Protein AF-A0A7S1X876-F1 (afdb_monomer_lite)

Structure (mmCIF, N/CA/C/O backbone):
data_AF-A0A7S1X876-F1
#
_entry.id   AF-A0A7S1X876-F1
#
loop_
_atom_site.group_PDB
_atom_site.id
_atom_site.type_symbol
_atom_site.label_atom_id
_atom_site.label_alt_id
_atom_site.label_comp_id
_atom_site.label_asym_id
_atom_site.label_entity_id
_atom_site.label_seq_id
_atom_site.pdbx_PDB_ins_code
_atom_site.Cartn_x
_atom_site.Cartn_y
_atom_site.Cartn_z
_atom_site.occupancy
_atom_site.B_iso_or_equiv
_atom_site.auth_seq_id
_atom_site.auth_comp_id
_atom_site.auth_asym_id
_atom_site.auth_atom_id
_atom_site.pdbx_PDB_model_num
ATOM 1 N N . MET A 1 1 ? -29.766 43.085 56.558 1.00 46.22 1 MET A N 1
ATOM 2 C CA . MET A 1 1 ? -29.693 41.723 55.986 1.00 46.22 1 MET A CA 1
ATOM 3 C C . MET A 1 1 ? -29.398 41.913 54.498 1.00 46.22 1 MET A C 1
ATOM 5 O O . MET A 1 1 ? -30.267 42.415 53.808 1.00 46.22 1 MET A O 1
ATOM 9 N N . HIS A 1 2 ? -28.124 41.987 54.079 1.00 45.19 2 HIS A N 1
ATOM 10 C CA . HIS A 1 2 ? -27.305 40.868 53.552 1.00 45.19 2 HIS A CA 1
ATOM 11 C C . HIS A 1 2 ? -28.101 39.984 52.572 1.00 45.19 2 HIS A C 1
ATOM 13 O O . HIS A 1 2 ? -29.113 39.443 52.988 1.00 45.19 2 HIS A O 1
ATOM 19 N N . ALA A 1 3 ? -27.729 39.730 51.317 1.00 46.03 3 ALA A N 1
ATOM 20 C CA . ALA A 1 3 ? -26.637 40.164 50.447 1.00 46.03 3 ALA A CA 1
ATOM 21 C C . ALA A 1 3 ? -27.049 39.828 48.992 1.00 46.03 3 ALA A C 1
ATOM 23 O O . ALA A 1 3 ? -27.867 38.935 48.777 1.00 46.03 3 ALA A O 1
ATOM 24 N N . ALA A 1 4 ? -26.480 40.533 48.012 1.00 60.66 4 ALA A N 1
ATOM 25 C CA . ALA A 1 4 ? -26.599 40.229 46.587 1.00 60.66 4 ALA A CA 1
ATOM 26 C C . ALA A 1 4 ? -25.737 39.011 46.206 1.00 60.66 4 ALA A C 1
ATOM 28 O O . ALA A 1 4 ? -24.615 38.891 46.696 1.00 60.66 4 ALA A O 1
ATOM 29 N N . VAL A 1 5 ? -26.226 38.156 45.301 1.00 65.19 5 VAL A N 1
ATOM 30 C CA . VAL A 1 5 ? -25.398 37.195 44.552 1.00 65.19 5 VAL A CA 1
ATOM 31 C C . VAL A 1 5 ? -25.876 37.174 43.102 1.00 65.19 5 VAL A C 1
ATOM 33 O O . VAL A 1 5 ? -26.927 36.624 42.783 1.00 65.19 5 VAL A O 1
ATOM 36 N N . ASP A 1 6 ? -25.085 37.813 42.247 1.00 57.44 6 ASP A N 1
ATOM 37 C CA . ASP A 1 6 ? -25.218 37.847 40.794 1.00 57.44 6 ASP A CA 1
ATOM 38 C C . ASP A 1 6 ? -24.342 36.717 40.225 1.00 57.44 6 ASP A C 1
ATOM 40 O O . ASP A 1 6 ? -23.129 36.702 40.442 1.00 57.44 6 ASP A O 1
ATOM 44 N N . ASN A 1 7 ? -24.949 35.717 39.577 1.00 65.00 7 ASN A N 1
ATOM 45 C CA . ASN A 1 7 ? -24.251 34.534 39.064 1.00 65.00 7 ASN A CA 1
ATOM 46 C C . ASN A 1 7 ? -24.207 34.573 37.530 1.00 65.00 7 ASN A C 1
ATOM 48 O O . ASN A 1 7 ? -25.024 33.957 36.845 1.00 65.00 7 ASN A O 1
ATOM 52 N N . SER A 1 8 ? -23.246 35.322 36.991 1.00 61.09 8 SER A N 1
ATOM 53 C CA . SER A 1 8 ? -22.959 35.393 35.556 1.00 61.09 8 SER A CA 1
ATOM 54 C C . SER A 1 8 ? -22.105 34.196 35.119 1.00 61.09 8 SER A C 1
ATOM 56 O O . SER A 1 8 ? -20.902 34.155 35.365 1.00 61.09 8 SER A O 1
ATOM 58 N N . SER A 1 9 ? -22.724 33.210 34.466 1.00 62.47 9 SER A N 1
ATOM 59 C CA . SER A 1 9 ? -22.026 32.087 33.822 1.00 62.47 9 SER A CA 1
ATOM 60 C C . SER A 1 9 ? -21.786 32.383 32.342 1.00 62.47 9 SER A C 1
ATOM 62 O O . SER A 1 9 ? -22.721 32.415 31.543 1.00 62.47 9 SER A O 1
ATOM 64 N N . SER A 1 10 ? -20.523 32.590 31.974 1.00 69.12 10 SER A N 1
ATOM 65 C CA . SER A 1 10 ? -20.082 32.738 30.584 1.00 69.12 10 SER A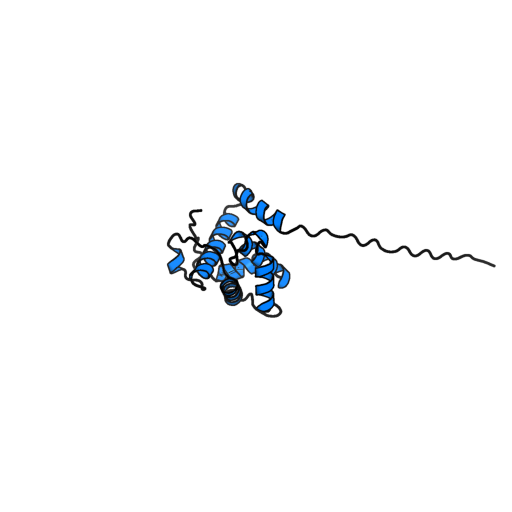 CA 1
ATOM 66 C C . SER A 1 10 ? -20.056 31.387 29.850 1.00 69.12 10 SER A C 1
ATOM 68 O O . SER A 1 10 ? -19.662 30.382 30.448 1.00 69.12 10 SER A O 1
ATOM 70 N N . PRO A 1 11 ? -20.394 31.331 28.548 1.00 69.56 11 PRO A N 1
ATOM 71 C CA . PRO A 1 11 ? -20.230 30.124 27.743 1.00 69.56 11 PRO A CA 1
ATOM 72 C C . PRO A 1 11 ? -18.772 29.940 27.268 1.00 69.56 11 PRO A C 1
ATOM 74 O O . PRO A 1 11 ? -18.103 30.925 26.945 1.00 69.56 11 PRO A O 1
ATOM 77 N N . PRO A 1 12 ? -18.269 28.695 27.161 1.00 64.50 12 PRO A N 1
ATOM 78 C CA . PRO A 1 12 ? -16.957 28.425 26.586 1.00 64.50 12 PRO A CA 1
ATOM 79 C C . PRO A 1 12 ? -16.981 28.551 25.055 1.00 64.50 12 PRO A C 1
ATOM 81 O O . PRO A 1 12 ? -17.682 27.826 24.345 1.00 64.50 12 P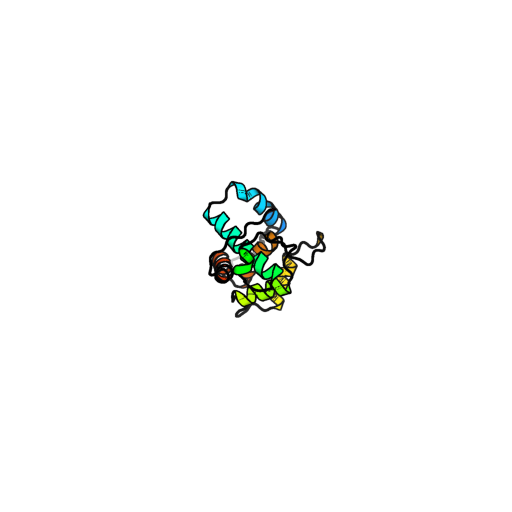RO A O 1
ATOM 84 N N . THR A 1 13 ? -16.162 29.463 24.537 1.00 57.59 13 THR A N 1
ATOM 85 C CA . THR A 1 13 ? -15.838 29.616 23.117 1.00 57.59 13 THR A CA 1
ATOM 86 C C . THR A 1 13 ? -15.084 28.381 22.626 1.00 57.59 13 THR A C 1
ATOM 88 O O . THR A 1 13 ? -13.917 28.161 22.947 1.00 57.59 13 THR A O 1
ATOM 91 N N . SER A 1 14 ? -15.764 27.552 21.836 1.00 58.78 14 SER A N 1
ATOM 92 C CA . SER A 1 14 ? -15.170 26.382 21.188 1.00 58.78 14 SER A CA 1
ATOM 93 C C . SER A 1 14 ? -14.265 26.835 20.039 1.00 58.78 14 SER A C 1
ATOM 95 O O . SER A 1 14 ? -14.744 27.292 19.001 1.00 58.78 14 SER A O 1
ATOM 97 N N . ALA A 1 15 ? -12.950 26.724 20.224 1.00 50.00 15 ALA A N 1
ATOM 98 C CA . ALA A 1 15 ? -11.966 26.992 19.184 1.00 50.00 15 ALA A CA 1
ATOM 99 C C . ALA A 1 15 ? -12.066 25.928 18.076 1.00 50.00 15 ALA A C 1
ATOM 101 O O . ALA A 1 15 ? -11.707 24.767 18.269 1.00 50.00 15 ALA A O 1
ATOM 102 N N . SER A 1 16 ? -12.546 26.338 16.898 1.00 49.03 16 SER A N 1
ATOM 103 C CA . SER A 1 16 ? -12.484 25.541 15.671 1.00 49.03 16 SER A CA 1
ATOM 104 C C . SER A 1 16 ? -11.027 25.346 15.261 1.00 49.03 16 SER A C 1
ATOM 106 O O . SER A 1 16 ? -10.406 26.224 14.665 1.00 49.03 16 SER A O 1
ATOM 108 N N . SER A 1 17 ? -10.476 24.176 15.573 1.00 50.44 17 SER A N 1
ATOM 109 C CA . SER A 1 17 ? -9.222 23.706 14.994 1.00 50.44 17 SER A CA 1
ATOM 110 C C . SER A 1 17 ? -9.473 23.371 13.522 1.00 50.44 17 SER A C 1
ATOM 112 O O . SER A 1 17 ? -10.001 22.309 13.192 1.00 50.44 17 SER A O 1
ATOM 114 N N . ALA A 1 18 ? -9.149 24.307 12.630 1.00 49.22 18 ALA A N 1
ATOM 115 C CA . ALA A 1 18 ? -9.220 24.095 11.193 1.00 49.22 18 ALA A CA 1
ATOM 116 C C . ALA A 1 18 ? -8.267 22.956 10.802 1.00 49.22 18 ALA A C 1
ATOM 118 O O . ALA A 1 18 ? -7.045 23.091 10.843 1.00 49.22 18 ALA A O 1
ATOM 119 N N . SER A 1 19 ? -8.851 21.809 10.458 1.00 52.84 19 SER A N 1
ATOM 120 C CA . SER A 1 19 ? -8.122 20.640 9.984 1.00 52.84 19 SER A CA 1
ATOM 121 C C . SER A 1 19 ? -7.473 20.974 8.631 1.00 52.84 19 SER A C 1
ATOM 123 O O . SER A 1 19 ? -8.177 21.431 7.723 1.00 52.84 19 SER A O 1
ATOM 125 N N . PRO A 1 20 ? -6.149 20.804 8.464 1.00 45.19 20 PRO A N 1
ATOM 126 C CA . PRO A 1 20 ? -5.482 21.123 7.211 1.00 45.19 20 PRO A CA 1
ATOM 127 C C . PRO A 1 20 ? -6.025 20.239 6.083 1.00 45.19 20 PRO A C 1
ATOM 129 O O . PRO A 1 20 ? -6.006 19.011 6.143 1.00 45.19 20 PRO A O 1
ATOM 132 N N . SER A 1 21 ? -6.529 20.892 5.037 1.00 49.38 21 SER A N 1
ATOM 133 C CA . SER A 1 21 ? -7.064 20.249 3.838 1.00 49.38 21 SER A CA 1
ATOM 134 C C . SER A 1 21 ? -5.997 19.367 3.174 1.00 49.38 21 SER A C 1
ATOM 136 O O . SER A 1 21 ? -4.906 19.840 2.844 1.00 49.38 21 SER A O 1
ATOM 138 N N . ALA A 1 22 ? -6.332 18.094 2.931 1.00 51.56 22 ALA A N 1
ATOM 139 C CA . ALA A 1 22 ? -5.452 17.043 2.395 1.00 51.56 22 ALA A CA 1
ATOM 140 C C . ALA A 1 22 ? -4.694 17.420 1.100 1.00 51.56 22 ALA A C 1
ATOM 142 O O . ALA A 1 22 ? -3.672 16.825 0.765 1.00 51.56 22 ALA A O 1
ATOM 143 N N . LYS A 1 23 ? -5.155 18.450 0.381 1.00 44.75 23 LYS A N 1
ATOM 144 C CA . LYS A 1 23 ? -4.568 18.925 -0.880 1.00 44.75 23 LYS A CA 1
ATOM 145 C C . LYS A 1 23 ? -3.248 19.681 -0.705 1.00 44.75 23 LYS A C 1
ATOM 147 O O . LYS A 1 23 ? -2.413 19.630 -1.605 1.00 44.75 23 LYS A O 1
ATOM 152 N N . SER A 1 24 ? -3.022 20.335 0.439 1.00 50.41 24 SER A N 1
ATOM 153 C CA . SER A 1 24 ? -1.738 21.009 0.702 1.00 50.41 24 SER A CA 1
ATOM 154 C C . SER A 1 24 ? -0.629 20.014 1.059 1.00 50.41 24 SER A C 1
ATOM 156 O O . SER A 1 24 ? 0.544 20.282 0.812 1.00 50.41 24 SER A O 1
ATOM 158 N N . ALA A 1 25 ? -0.997 18.841 1.584 1.00 50.38 25 ALA A N 1
ATOM 159 C CA . ALA A 1 25 ? -0.049 17.783 1.905 1.00 50.38 25 ALA A CA 1
ATOM 160 C C . ALA A 1 25 ? 0.493 17.102 0.638 1.00 50.38 25 ALA A C 1
ATOM 162 O O . ALA A 1 25 ? 1.697 16.923 0.529 1.00 50.38 25 ALA A O 1
ATOM 163 N N . ALA A 1 26 ? -0.350 16.800 -0.356 1.00 46.78 26 ALA A N 1
ATOM 164 C CA . ALA A 1 26 ? 0.090 16.098 -1.569 1.00 46.78 26 ALA A CA 1
ATOM 165 C C . ALA A 1 26 ? 1.109 16.899 -2.407 1.00 46.78 26 ALA A C 1
ATOM 167 O O . ALA A 1 26 ? 2.084 16.336 -2.898 1.00 46.78 26 ALA A O 1
ATOM 168 N N . LYS A 1 27 ? 0.930 18.224 -2.531 1.00 47.09 27 LYS A N 1
ATOM 169 C CA . LYS A 1 27 ? 1.859 19.090 -3.284 1.00 47.09 27 LYS A CA 1
ATOM 170 C C . LYS A 1 27 ? 3.198 19.280 -2.559 1.00 47.09 27 LYS A C 1
ATOM 172 O O . LYS A 1 27 ? 4.238 19.341 -3.198 1.00 47.09 27 LYS A O 1
ATOM 177 N N . SER A 1 28 ? 3.176 19.267 -1.224 1.00 52.22 28 SER A N 1
ATOM 178 C CA . SER A 1 28 ? 4.376 19.338 -0.381 1.00 52.22 28 SER A CA 1
ATOM 179 C C . SER A 1 28 ? 5.287 18.113 -0.504 1.00 52.22 28 SER A C 1
ATOM 181 O O . SER A 1 28 ? 6.436 18.198 -0.082 1.00 52.22 28 SER A O 1
ATOM 183 N N . TRP A 1 29 ? 4.812 16.977 -1.022 1.00 51.47 29 TRP A N 1
ATOM 184 C CA . TRP A 1 29 ? 5.624 15.760 -1.070 1.00 51.47 29 TRP A CA 1
ATOM 185 C C . TRP A 1 29 ? 6.604 15.753 -2.243 1.00 51.47 29 TRP A C 1
ATOM 187 O O . TRP A 1 29 ? 7.750 15.378 -2.033 1.00 51.47 29 TRP A O 1
ATOM 197 N N . SER A 1 30 ? 6.213 16.241 -3.426 1.00 50.16 30 SER A N 1
ATOM 198 C CA . SER A 1 30 ? 7.079 16.222 -4.620 1.00 50.16 30 SER A CA 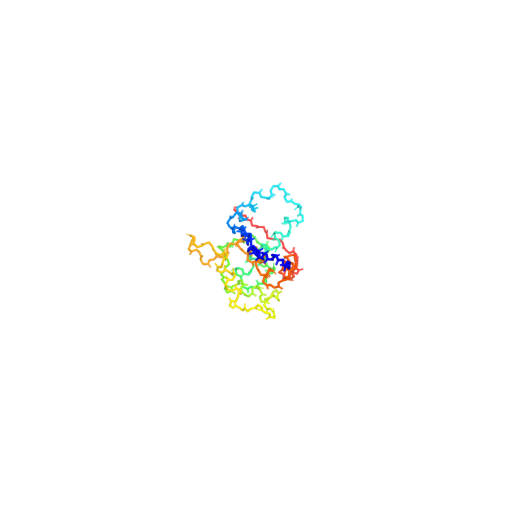1
ATOM 199 C C . SER A 1 30 ? 8.287 17.167 -4.513 1.00 50.16 30 SER A C 1
ATOM 201 O O . SER A 1 30 ? 9.380 16.817 -4.948 1.00 50.16 30 SER A O 1
ATOM 203 N N . ASP A 1 31 ? 8.127 18.340 -3.887 1.00 53.53 31 ASP A N 1
ATOM 204 C CA . ASP A 1 31 ? 9.229 19.296 -3.672 1.00 53.53 31 ASP A CA 1
ATOM 205 C C . ASP A 1 31 ? 10.189 18.862 -2.548 1.00 53.53 31 ASP A C 1
ATOM 207 O O . ASP A 1 31 ? 11.337 19.310 -2.482 1.00 53.53 31 ASP A O 1
ATOM 211 N N . LYS A 1 32 ? 9.751 17.946 -1.675 1.00 55.44 32 LYS A N 1
ATOM 212 C CA . LYS A 1 32 ? 10.512 17.498 -0.501 1.00 55.44 32 LYS A CA 1
ATOM 213 C C . LYS A 1 32 ? 11.714 16.619 -0.858 1.00 55.44 32 LYS A C 1
ATOM 215 O O . LYS A 1 32 ? 12.642 16.500 -0.063 1.00 55.44 32 LYS A O 1
ATOM 220 N N . TRP A 1 33 ? 11.744 16.034 -2.055 1.00 54.12 33 TRP A N 1
ATOM 221 C CA . TRP A 1 33 ? 12.729 15.011 -2.429 1.00 54.12 33 TRP A CA 1
ATOM 222 C C . TRP A 1 33 ? 14.166 15.529 -2.511 1.00 54.12 33 TRP A C 1
ATOM 224 O O . TRP A 1 33 ? 15.105 14.755 -2.354 1.00 54.12 33 TRP A O 1
ATOM 234 N N . LYS A 1 34 ? 14.357 16.843 -2.679 1.00 59.75 34 LYS A N 1
ATOM 235 C CA . LYS A 1 34 ? 15.690 17.467 -2.671 1.00 59.75 34 LYS A CA 1
ATOM 236 C C . LYS A 1 34 ? 16.343 17.502 -1.281 1.00 59.75 34 LYS A C 1
ATOM 238 O O . LYS A 1 34 ? 17.526 17.808 -1.194 1.00 59.75 34 LYS A O 1
ATOM 243 N N . GLN A 1 35 ? 15.595 17.216 -0.212 1.00 67.31 35 GLN A N 1
ATOM 244 C CA . GLN A 1 35 ? 16.063 17.298 1.179 1.00 67.31 35 GLN A CA 1
ATOM 245 C C . GLN A 1 35 ? 15.857 16.002 1.979 1.00 67.31 35 GLN A C 1
ATOM 247 O O . GLN A 1 35 ? 16.083 15.996 3.187 1.00 67.31 35 GLN A O 1
ATOM 252 N N . LEU A 1 36 ? 15.414 14.913 1.343 1.00 73.31 36 LEU A N 1
ATOM 253 C CA . LEU A 1 36 ? 15.222 13.641 2.039 1.00 73.31 36 LEU A CA 1
ATOM 254 C C . LEU A 1 36 ? 16.567 12.985 2.360 1.00 73.31 36 LEU A C 1
ATOM 256 O O . LEU A 1 36 ? 17.504 12.993 1.558 1.00 73.31 36 LEU A O 1
ATOM 260 N N . SER A 1 37 ? 16.641 12.379 3.540 1.00 87.50 37 SER A N 1
ATOM 261 C CA . SER A 1 37 ? 17.748 11.502 3.906 1.00 87.50 37 SER A CA 1
ATOM 262 C C . SER A 1 37 ? 17.794 10.275 2.985 1.00 87.50 37 SER A C 1
ATOM 264 O O . SER A 1 37 ? 16.786 9.856 2.410 1.00 87.50 37 SER A O 1
ATOM 266 N N . LYS A 1 38 ? 18.972 9.650 2.865 1.00 87.38 38 LYS A N 1
ATOM 267 C CA . LYS A 1 38 ? 19.146 8.414 2.083 1.00 87.38 38 LYS A CA 1
ATOM 268 C C . LYS A 1 38 ? 18.158 7.318 2.511 1.00 87.38 38 LYS A C 1
ATOM 270 O O . LYS A 1 38 ? 17.636 6.601 1.660 1.00 87.38 38 LYS A O 1
ATOM 275 N N . ASP A 1 39 ? 17.876 7.226 3.807 1.00 86.50 39 ASP A N 1
ATOM 276 C CA . ASP A 1 39 ? 16.975 6.223 4.373 1.00 86.50 39 ASP A CA 1
ATOM 277 C C . ASP A 1 39 ? 15.516 6.462 3.971 1.00 86.50 39 ASP A C 1
ATOM 279 O O . ASP A 1 39 ? 14.806 5.510 3.650 1.00 86.50 39 ASP A O 1
ATOM 283 N N . GLU A 1 40 ? 15.076 7.721 3.902 1.00 87.50 40 GLU A N 1
ATOM 284 C CA . GLU A 1 40 ? 13.734 8.071 3.422 1.00 87.50 40 GLU A CA 1
ATOM 285 C C . GLU A 1 40 ? 13.554 7.727 1.940 1.00 87.50 40 GLU A C 1
ATOM 287 O O . GLU A 1 40 ? 12.520 7.176 1.563 1.00 87.50 40 GLU A O 1
ATOM 292 N N . VAL A 1 41 ? 14.574 7.967 1.108 1.00 88.50 41 VAL A N 1
ATOM 293 C CA . VAL A 1 41 ? 14.538 7.587 -0.315 1.00 88.50 41 VAL A CA 1
ATOM 294 C C . VAL A 1 41 ? 14.446 6.068 -0.469 1.00 88.50 41 VAL A C 1
ATOM 296 O O . VAL A 1 41 ? 13.645 5.570 -1.262 1.00 88.50 41 VAL A O 1
ATOM 299 N N . ILE A 1 42 ? 15.230 5.306 0.300 1.00 90.25 42 ILE A N 1
ATOM 300 C CA . ILE A 1 42 ? 15.174 3.836 0.276 1.00 90.25 42 ILE A CA 1
ATOM 301 C C . ILE A 1 42 ? 13.797 3.344 0.730 1.00 90.25 42 ILE A C 1
ATOM 303 O O . ILE A 1 42 ? 13.218 2.462 0.092 1.00 90.25 42 ILE A O 1
ATOM 307 N N . LEU A 1 43 ? 13.259 3.913 1.810 1.00 91.12 43 LEU A N 1
ATOM 308 C CA . LEU A 1 43 ? 11.936 3.582 2.330 1.00 91.12 43 LEU A CA 1
ATOM 309 C C . LEU A 1 43 ? 10.853 3.783 1.264 1.00 91.12 43 LEU A C 1
ATOM 311 O O . LEU A 1 43 ? 10.042 2.886 1.023 1.00 91.12 43 LEU A O 1
ATOM 315 N N . GLU A 1 44 ? 10.875 4.935 0.597 1.00 90.81 44 GLU A N 1
ATOM 316 C CA . GLU A 1 44 ? 9.929 5.282 -0.457 1.00 90.81 44 GLU A CA 1
ATOM 317 C C . GLU A 1 44 ? 10.009 4.300 -1.630 1.00 90.81 44 GLU A C 1
ATOM 319 O O . GLU A 1 44 ? 8.991 3.722 -2.012 1.00 90.81 44 GLU A O 1
ATOM 324 N N . ARG A 1 45 ? 11.215 4.000 -2.131 1.00 91.94 45 ARG A N 1
ATOM 325 C CA . ARG A 1 45 ? 11.410 3.050 -3.244 1.00 91.94 45 ARG A CA 1
ATOM 326 C C . ARG A 1 45 ? 10.978 1.626 -2.915 1.00 91.94 45 ARG A C 1
ATOM 328 O O . ARG A 1 45 ? 10.539 0.888 -3.801 1.00 91.94 45 ARG A O 1
ATOM 335 N N . ARG A 1 46 ? 11.084 1.215 -1.651 1.00 93.50 46 ARG A N 1
ATOM 336 C CA . ARG A 1 46 ? 10.593 -0.094 -1.203 1.00 93.50 46 ARG A CA 1
ATOM 337 C C . ARG A 1 46 ? 9.071 -0.132 -1.093 1.00 93.50 46 ARG A C 1
ATOM 339 O O . ARG A 1 46 ? 8.478 -1.151 -1.446 1.00 93.50 46 ARG A O 1
ATOM 346 N N . LEU A 1 47 ? 8.441 0.946 -0.620 1.00 94.94 47 LEU A N 1
ATOM 347 C CA . LEU A 1 47 ? 6.980 1.074 -0.614 1.00 94.94 47 LEU A CA 1
ATOM 348 C C . LEU A 1 47 ? 6.430 1.102 -2.042 1.00 94.94 47 LEU A C 1
ATOM 350 O O . LEU A 1 47 ? 5.434 0.438 -2.325 1.00 94.94 47 LEU A O 1
ATOM 354 N N . GLU A 1 48 ? 7.106 1.814 -2.942 1.00 93.94 48 GLU A N 1
ATOM 355 C CA . GLU A 1 48 ? 6.771 1.878 -4.363 1.00 93.94 48 GLU A CA 1
ATOM 356 C C . GLU A 1 48 ? 6.820 0.489 -5.010 1.00 93.94 48 GLU A C 1
ATOM 358 O O . GLU A 1 48 ? 5.878 0.109 -5.700 1.00 93.94 48 GLU A O 1
ATOM 363 N N . ALA A 1 49 ? 7.838 -0.327 -4.708 1.00 94.12 49 ALA A N 1
ATOM 364 C CA . ALA A 1 49 ? 7.901 -1.711 -5.185 1.00 94.12 49 ALA A CA 1
ATOM 365 C C . ALA A 1 49 ? 6.667 -2.529 -4.771 1.00 94.12 49 ALA A C 1
ATOM 367 O O . ALA A 1 49 ? 6.069 -3.222 -5.596 1.00 94.12 49 ALA A O 1
ATOM 368 N N . VAL A 1 50 ? 6.240 -2.433 -3.506 1.00 96.56 50 VAL A N 1
ATOM 369 C CA . VAL A 1 50 ? 5.032 -3.134 -3.035 1.00 96.56 50 VAL A CA 1
ATOM 370 C C . VAL A 1 50 ? 3.788 -2.599 -3.738 1.00 96.56 50 VAL A C 1
ATOM 372 O O . VAL A 1 50 ? 2.950 -3.384 -4.188 1.00 96.56 50 VAL A O 1
ATOM 375 N N . TYR A 1 51 ? 3.682 -1.277 -3.875 1.00 96.56 51 TYR A N 1
ATOM 376 C CA . TYR A 1 51 ? 2.594 -0.624 -4.591 1.00 96.56 51 TYR A CA 1
ATOM 377 C C . TYR A 1 51 ? 2.491 -1.121 -6.039 1.00 96.56 51 TYR A C 1
ATOM 379 O O . TYR A 1 51 ? 1.410 -1.546 -6.448 1.00 96.56 51 TYR A O 1
ATOM 387 N N . VAL A 1 52 ? 3.588 -1.133 -6.800 1.00 95.25 52 VAL A N 1
ATOM 388 C CA . VAL A 1 52 ? 3.609 -1.589 -8.198 1.00 95.25 52 VAL A CA 1
ATOM 389 C C . VAL A 1 52 ? 3.251 -3.071 -8.283 1.00 95.25 52 VAL A C 1
ATOM 391 O O . VAL A 1 52 ? 2.385 -3.448 -9.075 1.00 95.25 52 VAL A O 1
ATOM 394 N N . SER A 1 53 ? 3.843 -3.904 -7.424 1.00 95.69 53 SER A N 1
ATOM 395 C CA . SER A 1 53 ? 3.589 -5.345 -7.402 1.00 95.69 53 SER A CA 1
ATOM 396 C C . SER A 1 53 ? 2.104 -5.658 -7.176 1.00 95.69 53 SER A C 1
ATOM 398 O O . SER A 1 53 ? 1.474 -6.337 -7.989 1.00 95.69 53 SER A O 1
ATOM 400 N N . PHE A 1 54 ? 1.480 -5.066 -6.151 1.00 97.38 54 PHE A N 1
ATOM 401 C CA . PHE A 1 54 ? 0.046 -5.249 -5.905 1.00 97.38 54 PHE A CA 1
ATOM 402 C C . PHE A 1 54 ? -0.827 -4.601 -6.974 1.00 97.38 54 PHE A C 1
ATOM 404 O O . PHE A 1 54 ? -1.880 -5.146 -7.306 1.00 97.38 54 PHE A O 1
ATOM 411 N N . SER A 1 55 ? -0.405 -3.472 -7.538 1.00 96.31 55 SER A N 1
ATOM 412 C CA . SER A 1 55 ? -1.153 -2.810 -8.601 1.00 96.31 55 SER A CA 1
ATOM 413 C C . SER A 1 55 ? -1.199 -3.644 -9.874 1.00 96.31 55 SER A C 1
ATOM 415 O O . SER A 1 55 ? -2.234 -3.648 -10.524 1.00 96.31 55 SER A O 1
ATOM 417 N N . LYS A 1 56 ? -0.148 -4.390 -10.225 1.00 95.44 56 LYS A N 1
ATOM 418 C CA . LYS A 1 56 ? -0.137 -5.214 -11.446 1.00 95.44 56 LYS A CA 1
ATOM 419 C C . LYS A 1 56 ? -0.609 -6.642 -11.189 1.00 95.44 56 LYS A C 1
ATOM 421 O O . LYS A 1 56 ? -1.432 -7.165 -11.936 1.00 95.44 56 LYS A O 1
ATOM 426 N N . PHE A 1 57 ? -0.143 -7.250 -10.102 1.00 95.50 57 PHE A N 1
ATOM 427 C CA . PHE A 1 57 ? -0.277 -8.688 -9.853 1.00 95.50 57 PHE A CA 1
ATOM 428 C C . PHE A 1 57 ? -1.232 -9.031 -8.709 1.00 95.50 57 PHE A C 1
ATOM 430 O O . PHE A 1 57 ? -1.506 -10.207 -8.477 1.00 95.50 57 PHE A O 1
ATOM 437 N N . ASN A 1 58 ? -1.758 -8.030 -7.991 1.00 96.94 58 ASN A N 1
ATOM 438 C CA . ASN A 1 58 ? -2.656 -8.214 -6.844 1.00 96.94 58 ASN A CA 1
ATOM 439 C C . ASN A 1 58 ? -2.059 -9.077 -5.709 1.00 96.94 58 ASN A C 1
ATOM 441 O O . ASN A 1 58 ? -2.781 -9.658 -4.897 1.00 96.94 58 ASN A O 1
ATOM 445 N N . LYS A 1 59 ? -0.732 -9.182 -5.667 1.00 97.00 59 LYS A N 1
ATOM 446 C CA . LYS A 1 59 ? 0.070 -9.859 -4.646 1.00 97.00 59 LYS A CA 1
ATOM 447 C C . LYS A 1 59 ? 1.489 -9.301 -4.700 1.00 97.00 59 LYS A C 1
ATOM 449 O O . LYS A 1 59 ? 1.859 -8.687 -5.696 1.00 97.00 59 LYS A O 1
ATOM 454 N N . TRP A 1 60 ? 2.274 -9.554 -3.657 1.00 95.94 60 TRP A N 1
ATOM 455 C CA . TRP A 1 60 ? 3.718 -9.378 -3.745 1.00 95.94 60 TRP A CA 1
ATOM 456 C C . TRP A 1 60 ? 4.316 -10.490 -4.611 1.00 95.94 60 TRP A C 1
ATOM 458 O O . TRP A 1 60 ? 4.051 -11.669 -4.375 1.00 95.94 60 TRP A O 1
ATOM 468 N N . ASP A 1 61 ? 5.116 -10.101 -5.595 1.00 93.94 61 ASP A N 1
ATOM 469 C CA . ASP A 1 61 ? 5.894 -10.990 -6.452 1.00 93.94 61 ASP A CA 1
ATOM 470 C C . ASP A 1 61 ? 7.269 -10.358 -6.713 1.00 93.94 61 ASP A C 1
ATOM 472 O O . ASP A 1 61 ? 7.416 -9.483 -7.569 1.00 93.94 61 ASP A O 1
ATOM 476 N N . GLY A 1 62 ? 8.268 -10.761 -5.920 1.00 90.56 62 GLY A N 1
ATOM 477 C CA . GLY A 1 62 ? 9.623 -10.205 -5.973 1.00 90.56 62 GLY A CA 1
ATOM 478 C C . GLY A 1 62 ? 10.348 -10.490 -7.290 1.00 90.56 62 GLY A C 1
ATOM 479 O O . GLY A 1 62 ? 11.126 -9.651 -7.745 1.00 90.56 62 GLY A O 1
ATOM 480 N N . ALA A 1 63 ? 10.039 -11.611 -7.951 1.00 91.06 63 ALA A N 1
ATOM 481 C CA . ALA A 1 63 ? 10.642 -11.973 -9.233 1.00 91.06 63 ALA A CA 1
ATOM 482 C C . ALA A 1 63 ? 10.251 -10.983 -10.341 1.00 91.06 63 ALA A C 1
ATOM 484 O O . ALA A 1 63 ? 11.065 -10.647 -11.200 1.00 91.06 63 ALA A O 1
ATOM 485 N N . GLN A 1 64 ? 9.028 -10.449 -10.282 1.00 88.12 64 GLN A N 1
ATOM 486 C CA . GLN A 1 64 ? 8.540 -9.449 -11.234 1.00 88.12 64 GLN A CA 1
ATOM 487 C C . GLN A 1 64 ? 9.099 -8.040 -10.974 1.00 88.12 64 GLN A C 1
ATOM 489 O O . GLN A 1 64 ? 9.031 -7.186 -11.855 1.00 88.12 64 GLN A O 1
ATOM 494 N N . MET A 1 65 ? 9.670 -7.782 -9.790 1.00 89.44 65 MET A N 1
ATOM 495 C CA . MET A 1 65 ? 10.208 -6.466 -9.398 1.00 89.44 65 MET A CA 1
ATOM 496 C C . MET A 1 65 ? 11.682 -6.261 -9.783 1.00 89.44 65 MET A C 1
ATOM 498 O O . MET A 1 65 ? 12.285 -5.263 -9.399 1.00 89.44 65 MET A O 1
ATOM 502 N N . ILE A 1 66 ? 12.281 -7.196 -10.526 1.00 84.69 66 ILE A N 1
ATOM 503 C CA . ILE A 1 66 ? 13.670 -7.089 -11.007 1.00 84.69 66 ILE A CA 1
ATOM 504 C C . ILE A 1 66 ? 13.764 -6.149 -12.220 1.00 84.69 66 ILE A C 1
ATOM 506 O O . ILE A 1 66 ? 14.800 -5.535 -12.461 1.00 84.69 66 ILE A O 1
ATOM 510 N N . THR A 1 67 ? 12.680 -6.028 -12.985 1.00 81.62 67 THR A N 1
ATOM 511 C CA . THR A 1 67 ? 12.612 -5.177 -14.178 1.00 81.62 67 THR A CA 1
ATOM 512 C C . THR A 1 67 ? 11.908 -3.863 -13.863 1.00 81.62 67 THR A C 1
ATOM 514 O O . THR A 1 67 ? 11.117 -3.785 -12.924 1.00 81.62 67 THR A O 1
ATOM 517 N N . SER A 1 68 ? 12.190 -2.816 -14.642 1.00 78.50 68 SER A N 1
ATOM 518 C CA . SER A 1 68 ? 11.439 -1.565 -14.526 1.00 78.50 68 SER A CA 1
ATOM 519 C C . SER A 1 68 ? 9.980 -1.805 -14.916 1.00 78.50 68 SER A C 1
ATOM 521 O O . SER A 1 68 ? 9.690 -2.466 -15.914 1.00 78.50 68 SER A O 1
ATOM 523 N N . GLN A 1 69 ? 9.058 -1.297 -14.103 1.00 81.75 69 GLN A N 1
ATOM 524 C CA . GLN A 1 69 ? 7.627 -1.512 -14.265 1.00 81.75 69 GLN A CA 1
ATOM 525 C C . GLN A 1 69 ? 6.905 -0.174 -14.143 1.00 81.75 69 GLN A C 1
ATOM 527 O O . GLN A 1 69 ? 6.981 0.473 -13.102 1.00 81.75 69 GLN A O 1
ATOM 532 N N . SER A 1 70 ? 6.155 0.206 -15.176 1.00 84.88 70 SER A N 1
ATOM 533 C CA . SER A 1 70 ? 5.172 1.286 -15.079 1.00 84.88 70 SER A CA 1
ATOM 534 C C . SER A 1 70 ? 3.878 0.781 -14.433 1.00 84.88 70 SER A C 1
ATOM 536 O O . SER A 1 70 ? 3.548 -0.414 -14.505 1.00 84.88 70 SER A O 1
ATOM 538 N N . CYS A 1 71 ? 3.144 1.685 -13.787 1.00 87.31 71 CYS A N 1
ATOM 539 C CA . CYS A 1 71 ? 1.856 1.406 -13.162 1.00 87.31 71 CYS A CA 1
ATOM 540 C C . CYS A 1 71 ? 0.915 2.608 -13.314 1.00 87.31 71 CYS A C 1
ATOM 542 O O . CYS A 1 71 ? 1.215 3.685 -12.805 1.00 87.31 71 CYS A O 1
ATOM 544 N N . ASP A 1 72 ? -0.250 2.396 -13.931 1.00 91.31 72 ASP A N 1
ATOM 545 C CA . ASP A 1 72 ? -1.259 3.449 -14.151 1.00 91.31 72 ASP A CA 1
ATOM 546 C C . ASP A 1 72 ? -2.017 3.840 -12.873 1.00 91.31 72 ASP A C 1
ATOM 548 O O . ASP A 1 72 ? -2.738 4.836 -12.837 1.00 91.31 72 ASP A O 1
ATOM 552 N N . GLY A 1 73 ? -1.889 3.036 -11.815 1.00 94.56 73 GLY A N 1
ATOM 553 C CA . GLY A 1 73 ? -2.597 3.241 -10.562 1.00 94.56 73 GLY A CA 1
ATOM 554 C C . GLY A 1 73 ? -3.073 1.950 -9.896 1.00 94.56 73 GLY A C 1
ATOM 555 O O . GLY A 1 73 ? -3.115 0.869 -10.491 1.00 94.56 73 GLY A O 1
ATOM 556 N N . MET A 1 74 ? -3.487 2.070 -8.639 1.00 97.31 74 MET A N 1
ATOM 557 C CA . MET A 1 74 ? -4.027 0.978 -7.837 1.00 97.31 74 MET A CA 1
ATOM 558 C C . MET A 1 74 ? -5.551 1.079 -7.724 1.00 97.31 74 MET A C 1
ATOM 560 O O . MET A 1 74 ? -6.081 2.077 -7.246 1.00 97.31 74 MET A O 1
ATOM 564 N N . ALA A 1 75 ? -6.269 0.024 -8.109 1.00 97.19 75 ALA A N 1
ATOM 565 C CA . ALA A 1 75 ? -7.713 -0.079 -7.888 1.00 97.19 75 ALA A CA 1
ATOM 566 C C . ALA A 1 75 ? -8.051 -0.408 -6.418 1.00 97.19 75 ALA A C 1
ATOM 568 O O . ALA A 1 75 ? -7.261 -1.053 -5.720 1.00 97.19 75 ALA A O 1
ATOM 569 N N . ALA A 1 76 ? -9.266 -0.064 -5.973 1.00 97.19 76 ALA A N 1
ATOM 570 C CA . ALA A 1 76 ? -9.732 -0.289 -4.597 1.00 97.19 76 ALA A CA 1
ATOM 571 C C . ALA A 1 76 ? -9.593 -1.752 -4.135 1.00 97.19 76 ALA A C 1
ATOM 573 O O . ALA A 1 76 ? -9.132 -2.025 -3.028 1.00 97.19 76 ALA A O 1
ATOM 574 N N . SER A 1 77 ? -9.931 -2.710 -5.005 1.00 97.62 77 SER A N 1
ATOM 575 C CA . SER A 1 77 ? -9.829 -4.145 -4.704 1.00 97.62 77 SER A CA 1
ATOM 576 C C . SER A 1 77 ? -8.388 -4.594 -4.434 1.00 97.62 77 SER A C 1
ATOM 578 O O . SER A 1 77 ? -8.158 -5.419 -3.547 1.00 97.62 77 SER A O 1
ATOM 580 N N . ARG A 1 78 ? -7.414 -4.017 -5.150 1.00 98.06 78 ARG A N 1
ATOM 581 C CA . ARG A 1 78 ? -5.978 -4.288 -4.981 1.00 98.06 78 ARG A CA 1
ATOM 582 C C . ARG A 1 78 ? -5.440 -3.657 -3.700 1.00 98.06 78 ARG A C 1
ATOM 584 O O . ARG A 1 78 ? -4.706 -4.312 -2.964 1.00 98.06 78 ARG A O 1
A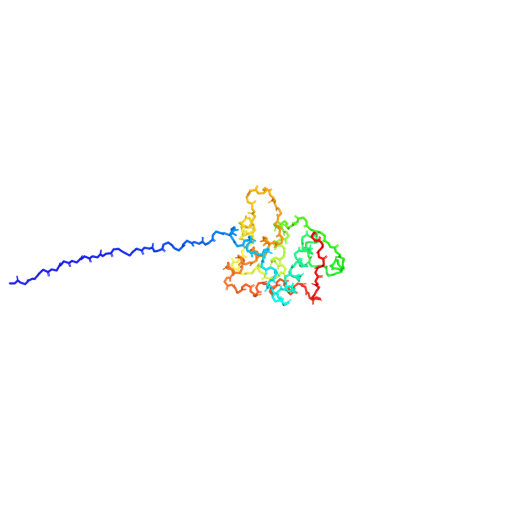TOM 591 N N . PHE A 1 79 ? -5.874 -2.437 -3.377 1.00 98.25 79 PHE A N 1
ATOM 592 C CA . PHE A 1 79 ? -5.537 -1.797 -2.104 1.00 98.25 79 PHE A CA 1
ATOM 593 C C . PHE A 1 79 ? -6.087 -2.583 -0.907 1.00 98.25 79 PHE A C 1
ATOM 595 O O . PHE A 1 79 ? -5.353 -2.883 0.033 1.00 98.25 79 PHE A O 1
ATOM 602 N N . LEU A 1 80 ? -7.349 -3.016 -0.972 1.00 98.19 80 LEU A N 1
ATOM 603 C CA . LEU A 1 80 ? -7.954 -3.861 0.056 1.00 98.19 80 LEU A CA 1
ATOM 604 C C . LEU A 1 80 ? -7.188 -5.181 0.235 1.00 98.19 80 LEU A C 1
ATOM 606 O O . LEU A 1 80 ? -6.939 -5.609 1.365 1.00 98.19 80 LEU A O 1
ATOM 610 N N . ARG A 1 81 ? -6.789 -5.823 -0.871 1.00 98.25 81 ARG A N 1
ATOM 611 C CA . ARG A 1 81 ? -5.963 -7.037 -0.847 1.00 98.25 81 ARG A CA 1
ATOM 612 C C . ARG A 1 81 ? -4.619 -6.778 -0.172 1.00 98.25 81 ARG A C 1
ATOM 614 O O . ARG A 1 81 ? -4.239 -7.582 0.675 1.00 98.25 81 ARG A O 1
ATOM 621 N N . LEU A 1 82 ? -3.945 -5.673 -0.494 1.00 98.31 82 LEU A N 1
ATOM 622 C CA . LEU A 1 82 ? -2.692 -5.258 0.141 1.00 98.31 82 LEU A CA 1
ATOM 623 C C . LEU A 1 82 ? -2.872 -5.076 1.647 1.00 98.31 82 LEU A C 1
ATOM 625 O O . LEU A 1 82 ? -2.141 -5.692 2.419 1.00 98.31 82 LEU A O 1
ATOM 629 N N . CYS A 1 83 ? -3.880 -4.312 2.082 1.00 98.06 83 CYS A N 1
ATOM 630 C CA . CYS A 1 83 ? -4.168 -4.123 3.505 1.00 98.06 83 CYS A CA 1
ATOM 631 C C . CYS A 1 83 ? -4.447 -5.452 4.216 1.00 98.06 83 CYS A C 1
ATOM 633 O O . CYS A 1 83 ? -4.018 -5.649 5.352 1.00 98.06 83 CYS A O 1
ATOM 635 N N . LYS A 1 84 ? -5.134 -6.390 3.555 1.00 97.75 84 LYS A N 1
ATOM 636 C CA . LYS A 1 84 ? -5.354 -7.733 4.098 1.00 97.75 84 LYS A CA 1
ATOM 637 C C . LYS A 1 84 ? -4.049 -8.525 4.212 1.00 97.75 84 LYS A C 1
ATOM 639 O O . LYS A 1 84 ? -3.798 -9.094 5.269 1.00 97.75 84 LYS A O 1
ATOM 644 N N . SER A 1 85 ? -3.219 -8.543 3.169 1.00 97.44 85 SER A N 1
ATOM 645 C CA . SER A 1 85 ? -1.933 -9.254 3.171 1.00 97.44 85 SER A CA 1
ATOM 646 C C . SER A 1 85 ? -0.958 -8.686 4.205 1.00 97.44 85 SER A C 1
ATOM 648 O O . SER A 1 85 ? -0.268 -9.449 4.867 1.00 97.44 85 SER A O 1
ATOM 650 N N . ALA A 1 86 ? -0.950 -7.366 4.401 1.00 97.62 86 ALA A N 1
ATOM 651 C CA . ALA A 1 86 ? -0.147 -6.687 5.418 1.00 97.62 86 ALA A CA 1
ATOM 652 C C . ALA A 1 86 ? -0.690 -6.859 6.855 1.00 97.62 86 ALA A C 1
ATOM 654 O O . ALA A 1 86 ? -0.153 -6.271 7.790 1.00 97.62 86 ALA A O 1
ATOM 655 N N . GLY A 1 87 ? -1.789 -7.599 7.056 1.00 96.75 87 GLY A N 1
ATOM 656 C CA . GLY A 1 87 ? -2.415 -7.765 8.374 1.00 96.75 87 GLY A CA 1
ATOM 657 C C . GLY A 1 87 ? -3.073 -6.492 8.921 1.00 96.75 87 GLY A C 1
ATOM 658 O O . GLY A 1 87 ? -3.426 -6.420 10.100 1.00 96.75 87 GLY A O 1
ATOM 659 N N . LEU A 1 88 ? -3.274 -5.479 8.075 1.00 96.56 88 LEU A N 1
ATOM 660 C CA . LEU A 1 88 ? -3.930 -4.229 8.450 1.00 96.56 88 LEU A CA 1
ATOM 661 C C . LEU A 1 88 ? -5.444 -4.407 8.562 1.00 96.56 88 LEU A C 1
ATOM 663 O O . LEU A 1 88 ? -6.065 -3.694 9.341 1.00 96.56 88 LEU A O 1
ATOM 667 N N . LEU A 1 89 ? -6.037 -5.388 7.874 1.00 95.44 89 LEU A N 1
ATOM 668 C CA . LEU A 1 89 ? -7.464 -5.723 7.968 1.00 95.44 89 LEU A CA 1
ATOM 669 C C . LEU A 1 89 ? -7.781 -6.602 9.198 1.00 95.44 89 LEU A C 1
ATOM 671 O O . LEU A 1 89 ? -8.229 -7.739 9.071 1.00 95.44 89 LEU A O 1
ATOM 675 N N . THR A 1 90 ? -7.486 -6.090 10.390 1.00 90.69 90 THR A N 1
ATOM 676 C CA . THR A 1 90 ? -7.625 -6.800 11.674 1.00 90.69 90 THR A CA 1
ATOM 677 C C . THR A 1 90 ? -8.349 -5.943 12.711 1.00 90.69 90 THR A C 1
ATOM 679 O O . THR A 1 90 ? -8.151 -4.723 12.765 1.00 90.69 90 THR A O 1
ATOM 682 N N . GLY A 1 91 ? -9.171 -6.585 13.549 1.00 87.00 91 GLY A N 1
ATOM 683 C CA . GLY A 1 91 ? -9.925 -5.931 14.621 1.00 87.00 91 GLY A CA 1
ATOM 684 C C . GLY A 1 91 ? -11.011 -4.992 14.092 1.00 87.00 91 GLY A C 1
ATOM 685 O O . GLY A 1 91 ? -11.909 -5.416 13.372 1.00 87.00 91 GLY A O 1
ATOM 686 N N . ASN A 1 92 ? -10.908 -3.708 14.444 1.00 86.44 92 ASN A N 1
ATOM 687 C CA . ASN A 1 92 ? -11.971 -2.714 14.244 1.00 86.44 92 ASN A CA 1
ATOM 688 C C . ASN A 1 92 ? -12.061 -2.145 12.819 1.00 86.44 92 ASN A C 1
ATOM 690 O O . ASN A 1 92 ? -13.005 -1.421 12.510 1.00 86.44 92 ASN A O 1
ATOM 694 N N . ILE A 1 93 ? -11.090 -2.432 11.947 1.00 94.56 93 ILE A N 1
ATOM 695 C CA . ILE A 1 93 ? -11.083 -1.893 10.584 1.00 94.56 93 ILE A CA 1
ATOM 696 C C . ILE A 1 93 ? -11.674 -2.905 9.601 1.00 94.56 93 ILE A C 1
ATOM 698 O O . ILE A 1 93 ? -11.130 -3.982 9.357 1.00 94.56 93 ILE A O 1
ATOM 702 N N . THR A 1 94 ? -12.826 -2.549 9.040 1.00 96.19 94 THR A N 1
ATOM 703 C CA . THR A 1 94 ? -13.563 -3.393 8.096 1.00 96.19 94 THR A CA 1
ATOM 704 C C . THR A 1 94 ? -13.124 -3.134 6.655 1.00 96.19 94 THR A C 1
ATOM 706 O O . THR A 1 94 ? -12.548 -2.092 6.333 1.00 96.19 94 THR A O 1
ATOM 709 N N . ALA A 1 95 ? -13.454 -4.055 5.746 1.00 97.00 95 ALA A N 1
ATOM 710 C CA . ALA A 1 95 ? -13.223 -3.856 4.313 1.00 97.00 95 ALA A CA 1
ATOM 711 C C . ALA A 1 95 ? -13.946 -2.606 3.778 1.00 97.00 95 ALA A C 1
ATOM 713 O O . ALA A 1 95 ? -13.377 -1.846 2.997 1.00 97.00 95 ALA A O 1
ATOM 714 N N . GLY A 1 96 ? -15.170 -2.352 4.258 1.00 97.19 96 GLY A N 1
ATOM 715 C CA . GLY A 1 96 ? -15.922 -1.140 3.928 1.00 97.19 96 GLY A CA 1
ATOM 716 C C . GLY A 1 96 ? -15.197 0.131 4.368 1.00 97.19 96 GLY A C 1
ATOM 717 O O . GLY A 1 96 ? -15.145 1.100 3.613 1.00 97.19 96 GLY A O 1
ATOM 718 N N . ARG A 1 97 ? -14.554 0.111 5.545 1.00 96.88 97 ARG A N 1
ATOM 719 C CA . ARG A 1 97 ? -13.770 1.253 6.026 1.00 96.88 97 ARG A CA 1
ATOM 720 C C . ARG A 1 97 ? -12.516 1.493 5.187 1.00 96.88 97 ARG A C 1
ATOM 722 O O . ARG A 1 97 ? -12.242 2.639 4.852 1.00 96.88 97 ARG A O 1
ATOM 729 N N . ILE A 1 98 ? -11.806 0.440 4.780 1.00 97.44 98 ILE A N 1
ATOM 730 C CA . ILE A 1 98 ? -10.666 0.559 3.854 1.00 97.44 98 ILE A CA 1
ATOM 731 C C . ILE A 1 98 ? -11.101 1.161 2.512 1.00 97.44 98 ILE A C 1
ATOM 733 O O . ILE A 1 98 ? -10.452 2.084 2.025 1.00 97.44 98 ILE A O 1
ATOM 737 N N . ASN A 1 99 ? -12.223 0.708 1.946 1.00 96.81 99 ASN A N 1
ATOM 738 C CA . ASN A 1 99 ? -12.762 1.276 0.706 1.00 96.81 99 ASN A CA 1
ATOM 739 C C . ASN A 1 99 ? -13.154 2.752 0.868 1.00 96.81 99 ASN A C 1
ATOM 741 O O . ASN A 1 99 ? -12.901 3.559 -0.024 1.00 96.81 99 ASN A O 1
ATOM 745 N N . TYR A 1 100 ? -13.727 3.130 2.013 1.00 96.00 100 TYR A N 1
ATOM 746 C CA . TYR A 1 100 ? -13.990 4.534 2.328 1.00 96.00 100 TYR A CA 1
ATOM 747 C C . TYR A 1 100 ? -12.696 5.363 2.358 1.00 96.00 100 TYR A C 1
ATOM 749 O O . TYR A 1 100 ? -12.644 6.427 1.746 1.00 96.00 100 TYR A O 1
ATOM 757 N N . LEU A 1 101 ? -11.639 4.873 3.017 1.00 95.81 101 LEU A N 1
ATOM 758 C CA . LEU A 1 101 ? -10.343 5.559 3.064 1.00 95.81 101 LEU A CA 1
ATOM 759 C C . LEU A 1 101 ? -9.699 5.672 1.677 1.00 95.81 101 LEU A C 1
ATOM 761 O O . LEU A 1 101 ? -9.136 6.717 1.362 1.00 95.81 101 LEU A O 1
ATOM 765 N N . PHE A 1 102 ? -9.822 4.642 0.839 1.00 96.00 102 PHE A N 1
ATOM 766 C CA . PHE A 1 102 ? -9.399 4.688 -0.561 1.00 96.00 102 PHE A CA 1
ATOM 767 C C . PHE A 1 102 ? -10.118 5.817 -1.313 1.00 96.00 102 PHE A C 1
ATOM 769 O O . PHE A 1 102 ? -9.470 6.726 -1.824 1.00 96.00 102 PHE A O 1
ATOM 776 N N . ASN A 1 103 ? -11.455 5.829 -1.289 1.00 95.19 103 ASN A N 1
ATOM 777 C CA . ASN A 1 103 ? -12.259 6.841 -1.979 1.00 95.19 103 ASN A CA 1
ATOM 778 C C . ASN A 1 103 ? -12.005 8.261 -1.453 1.00 95.19 103 ASN A C 1
ATOM 780 O O . ASN A 1 103 ? -11.986 9.208 -2.231 1.00 95.19 103 ASN A O 1
ATOM 784 N N . LYS A 1 104 ? -11.760 8.416 -0.145 1.00 94.19 104 LYS A N 1
ATOM 785 C CA . LYS A 1 104 ? -11.416 9.707 0.472 1.00 94.19 104 LYS A CA 1
ATOM 786 C C . LYS A 1 104 ? -10.098 10.286 -0.066 1.00 94.19 104 LYS A C 1
ATOM 788 O O . LYS A 1 104 ? -9.936 11.503 -0.065 1.00 94.19 104 LYS A O 1
ATOM 793 N N . ASN A 1 105 ? -9.161 9.433 -0.485 1.00 92.00 105 ASN A N 1
ATOM 794 C CA . ASN A 1 105 ? -7.847 9.839 -0.994 1.00 92.00 105 ASN A CA 1
ATOM 795 C C . ASN A 1 105 ? -7.788 9.942 -2.528 1.00 92.00 105 ASN A C 1
ATOM 797 O O . ASN A 1 105 ? -6.782 10.414 -3.058 1.00 92.00 105 ASN A O 1
ATOM 801 N N . LEU A 1 106 ? -8.848 9.549 -3.241 1.00 91.94 106 LEU A N 1
ATOM 802 C CA . LEU A 1 106 ? -8.972 9.830 -4.668 1.00 91.94 106 LEU A CA 1
ATOM 803 C C . LEU A 1 106 ? -9.273 11.313 -4.899 1.00 91.94 106 LEU A C 1
ATOM 805 O O . LEU A 1 106 ? -10.052 11.940 -4.177 1.00 91.94 106 LEU A O 1
ATOM 809 N N . ASP A 1 107 ? -8.674 11.882 -5.944 1.00 83.19 107 ASP A N 1
ATOM 810 C CA . ASP A 1 107 ? -9.021 13.235 -6.360 1.00 83.19 107 ASP A CA 1
ATOM 811 C C . ASP A 1 107 ? -10.312 13.211 -7.178 1.00 83.19 107 ASP A C 1
ATOM 813 O O . ASP A 1 107 ? -10.317 12.844 -8.357 1.00 83.19 107 ASP A O 1
ATOM 817 N N . VAL A 1 108 ? -11.392 13.677 -6.548 1.00 79.62 108 VAL A N 1
ATOM 818 C CA . VAL A 1 108 ? -12.725 13.860 -7.143 1.00 79.62 108 VAL A CA 1
ATOM 819 C C . VAL A 1 108 ? -12.660 14.601 -8.484 1.00 79.62 108 VAL A C 1
ATOM 821 O O . VAL A 1 108 ? -13.478 14.351 -9.362 1.00 79.62 108 VAL A O 1
ATOM 824 N N . LYS A 1 109 ? -11.675 15.489 -8.682 1.00 80.75 109 LYS A N 1
ATOM 825 C CA . LYS A 1 109 ? -11.541 16.270 -9.920 1.00 80.75 109 LYS A CA 1
ATOM 826 C C . LYS A 1 109 ? -11.048 15.456 -11.110 1.00 80.75 109 LYS A C 1
ATOM 828 O O . LYS A 1 109 ? -11.383 15.777 -12.243 1.00 80.75 109 LYS A O 1
ATOM 833 N N . THR A 1 110 ? -10.238 14.432 -10.865 1.00 77.25 110 THR A N 1
ATOM 834 C CA . THR A 1 110 ? -9.585 13.675 -11.943 1.00 77.25 110 THR A CA 1
ATOM 835 C C . THR A 1 110 ? -10.464 12.584 -12.540 1.00 77.25 110 THR A C 1
ATOM 837 O O . THR A 1 110 ? -10.082 11.998 -13.545 1.00 77.25 110 THR A O 1
ATOM 840 N N . SER A 1 111 ? -11.629 12.292 -11.943 1.00 78.75 111 SER A N 1
ATOM 841 C CA . SER A 1 111 ? -12.496 11.156 -12.314 1.00 78.75 111 SER A CA 1
ATOM 842 C C . SER A 1 111 ? -11.764 9.803 -12.395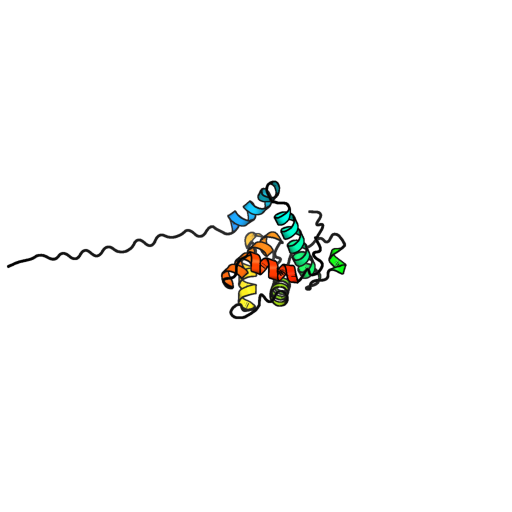 1.00 78.75 111 SER A C 1
ATOM 844 O O . SER A 1 111 ? -12.303 8.835 -12.929 1.00 78.75 111 SER A O 1
ATOM 846 N N . SER A 1 112 ? -10.540 9.712 -11.861 1.00 85.06 112 SER A N 1
ATOM 847 C CA . SER A 1 112 ? -9.760 8.482 -11.851 1.00 85.06 112 SER A CA 1
ATOM 848 C C . SER A 1 112 ? -10.286 7.562 -10.761 1.00 85.06 112 SER A C 1
ATOM 850 O O . SER A 1 112 ? -10.395 7.944 -9.596 1.00 85.06 112 SER A O 1
ATOM 852 N N . VAL A 1 113 ? -10.560 6.317 -11.141 1.00 92.81 113 VAL A N 1
ATOM 853 C CA . VAL A 1 113 ? -10.902 5.229 -10.211 1.00 92.81 113 VAL A CA 1
ATOM 854 C C . VAL A 1 113 ? -9.632 4.554 -9.665 1.00 92.81 113 VAL A C 1
ATOM 856 O O . VAL A 1 113 ? -9.697 3.659 -8.820 1.00 92.81 113 VAL A O 1
ATOM 859 N N . LEU A 1 114 ? -8.460 4.968 -10.157 1.00 95.50 114 LEU A N 1
ATOM 860 C CA . LEU A 1 114 ? -7.163 4.434 -9.776 1.00 95.50 114 LEU A CA 1
ATOM 861 C C . LEU A 1 114 ? -6.413 5.420 -8.883 1.00 95.50 114 LEU A C 1
ATOM 863 O O . LEU A 1 114 ? -6.315 6.612 -9.179 1.00 95.50 114 LEU A O 1
ATOM 867 N N . MET A 1 115 ? -5.859 4.883 -7.803 1.00 95.62 115 MET A N 1
ATOM 868 C CA . MET A 1 115 ? -5.073 5.610 -6.819 1.00 95.62 115 MET A CA 1
ATOM 869 C C . MET A 1 115 ? -3.602 5.646 -7.235 1.00 95.62 115 MET A C 1
ATOM 871 O O . MET A 1 115 ? -3.012 4.593 -7.471 1.00 95.62 115 MET A O 1
ATOM 875 N N . THR A 1 116 ? -3.003 6.834 -7.295 1.00 94.75 116 THR A N 1
ATOM 876 C CA . THR A 1 116 ? -1.570 7.012 -7.580 1.00 94.75 116 THR A CA 1
ATOM 877 C C . THR A 1 116 ? -0.701 6.612 -6.385 1.00 94.75 116 THR A C 1
ATOM 879 O O . THR A 1 116 ? -1.200 6.443 -5.271 1.00 94.75 116 THR A O 1
ATOM 882 N N . PHE A 1 117 ? 0.620 6.514 -6.571 1.00 93.94 117 PHE A N 1
ATOM 883 C CA . PHE A 1 117 ? 1.535 6.202 -5.468 1.00 93.94 117 PHE A CA 1
ATOM 884 C C . PHE A 1 117 ? 1.478 7.244 -4.333 1.00 93.94 117 PHE A C 1
ATOM 886 O O . PHE A 1 117 ? 1.386 6.880 -3.163 1.00 93.94 117 PHE A O 1
ATOM 893 N N . ALA A 1 118 ? 1.436 8.540 -4.655 1.00 92.81 118 ALA A N 1
ATOM 894 C CA . ALA A 1 118 ? 1.314 9.587 -3.637 1.00 92.81 118 ALA A CA 1
ATOM 895 C C . ALA A 1 118 ? 0.011 9.444 -2.825 1.00 92.81 118 ALA A C 1
ATOM 897 O O . ALA A 1 118 ? 0.026 9.494 -1.594 1.00 92.81 118 ALA A O 1
ATOM 898 N N . GLN A 1 119 ? -1.111 9.191 -3.506 1.00 94.75 119 GLN A N 1
ATOM 899 C CA . GLN A 1 119 ? -2.401 8.952 -2.853 1.00 94.75 119 GLN A CA 1
ATOM 900 C C . GLN A 1 119 ? -2.390 7.661 -2.023 1.00 94.75 119 GLN A C 1
ATOM 902 O O . GLN A 1 119 ? -2.970 7.633 -0.941 1.00 94.75 119 GLN A O 1
ATOM 907 N N . PHE A 1 120 ? -1.693 6.618 -2.483 1.00 96.38 120 PHE A N 1
ATOM 908 C CA . PHE A 1 120 ? -1.491 5.378 -1.737 1.00 96.38 120 PHE A CA 1
ATOM 909 C C . PHE A 1 120 ? -0.789 5.630 -0.401 1.00 96.38 120 PHE A C 1
ATOM 911 O O . PHE A 1 120 ? -1.255 5.143 0.631 1.00 96.38 120 PHE A O 1
ATOM 918 N N . VAL A 1 121 ? 0.280 6.431 -0.381 1.00 95.69 121 VAL A N 1
ATOM 919 C CA . VAL A 1 121 ? 0.972 6.745 0.876 1.00 95.69 121 VAL A CA 1
ATOM 920 C C . VAL A 1 121 ? 0.080 7.568 1.817 1.00 95.69 121 VAL A C 1
ATOM 922 O O . VAL A 1 121 ? 0.036 7.289 3.019 1.00 95.69 121 VAL A O 1
ATOM 925 N N . CYS A 1 122 ? -0.702 8.519 1.291 1.00 94.62 122 CYS A N 1
ATOM 926 C CA . CYS A 1 122 ? -1.715 9.235 2.076 1.00 94.62 122 CYS A CA 1
ATOM 927 C C . CYS A 1 122 ? -2.791 8.289 2.636 1.00 94.62 122 CYS A C 1
ATOM 929 O O . CYS A 1 122 ? -3.159 8.393 3.808 1.00 94.62 122 CYS A O 1
ATOM 931 N N . ALA A 1 123 ? -3.254 7.323 1.841 1.00 96.12 123 ALA A N 1
ATOM 932 C CA . ALA A 1 123 ? -4.229 6.331 2.273 1.00 96.12 123 ALA A CA 1
ATOM 933 C C . ALA A 1 123 ? -3.676 5.436 3.392 1.00 96.12 123 ALA A C 1
ATOM 935 O O . ALA A 1 123 ? -4.387 5.175 4.361 1.00 96.12 123 ALA A O 1
ATOM 936 N N . LEU A 1 124 ? -2.404 5.023 3.326 1.00 96.88 124 LEU A N 1
ATOM 937 C CA . LEU A 1 124 ? -1.749 4.290 4.417 1.00 96.88 124 LEU A CA 1
ATOM 938 C C . LEU A 1 124 ? -1.645 5.122 5.704 1.00 96.88 124 LEU A C 1
ATOM 940 O O . LEU A 1 124 ? -1.857 4.585 6.791 1.00 96.88 124 LEU A O 1
ATOM 944 N N . ALA A 1 125 ? -1.365 6.425 5.604 1.00 95.56 125 ALA A N 1
ATOM 945 C CA . ALA A 1 125 ? -1.379 7.312 6.768 1.00 95.56 125 ALA A CA 1
ATOM 946 C C . ALA A 1 125 ? -2.783 7.398 7.396 1.00 95.56 125 ALA A C 1
ATOM 948 O O . ALA A 1 125 ? -2.918 7.272 8.610 1.00 95.56 125 ALA A O 1
ATOM 949 N N . ALA A 1 126 ? -3.832 7.495 6.575 1.00 95.88 126 ALA A N 1
ATOM 950 C CA . ALA A 1 126 ? -5.212 7.481 7.056 1.00 95.88 126 ALA A CA 1
ATOM 951 C C . ALA A 1 126 ? -5.606 6.131 7.696 1.00 95.88 126 ALA A C 1
ATOM 953 O O . ALA A 1 126 ? -6.364 6.096 8.664 1.00 95.88 126 ALA A O 1
ATOM 954 N N . VAL A 1 127 ? -5.065 5.007 7.204 1.00 96.31 127 VAL A N 1
ATOM 955 C CA . VAL A 1 127 ? -5.221 3.690 7.852 1.00 96.31 127 VAL A CA 1
ATOM 956 C C . VAL A 1 127 ? -4.547 3.665 9.226 1.00 96.31 127 VAL A C 1
ATOM 958 O O . VAL A 1 127 ? -5.092 3.069 10.156 1.00 96.31 127 VAL A O 1
ATOM 961 N N . ALA A 1 128 ? -3.388 4.312 9.378 1.00 95.69 128 ALA A N 1
ATOM 962 C CA . ALA A 1 128 ? -2.699 4.418 10.663 1.00 95.69 128 ALA A CA 1
ATOM 963 C C . ALA A 1 128 ? -3.536 5.194 11.691 1.00 95.69 128 ALA A C 1
ATOM 965 O O . ALA A 1 128 ? -3.722 4.710 12.809 1.00 95.69 128 ALA A O 1
ATOM 966 N N . GLU A 1 129 ? -4.111 6.332 11.287 1.00 95.56 129 GLU A N 1
ATOM 967 C CA . GLU A 1 129 ? -5.034 7.123 12.113 1.00 95.56 129 GLU A CA 1
ATOM 968 C C . GLU A 1 129 ? -6.246 6.290 12.554 1.00 95.56 129 GLU A C 1
ATOM 970 O O . GLU A 1 129 ? -6.557 6.220 13.743 1.00 95.56 129 GLU A O 1
ATOM 975 N N . GLU A 1 130 ? -6.882 5.584 11.617 1.00 9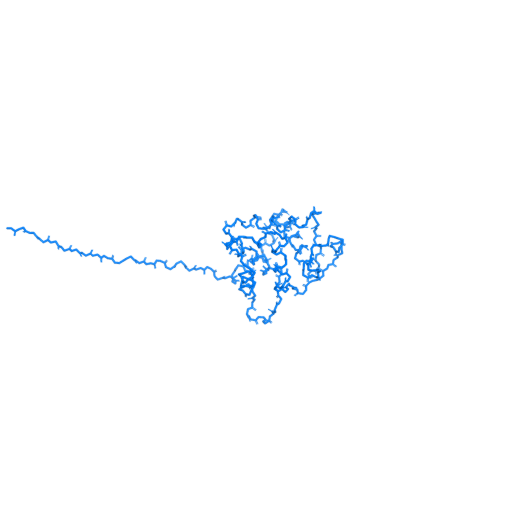5.44 130 GLU A N 1
ATOM 976 C CA . GLU A 1 130 ? -8.059 4.755 11.890 1.00 95.44 130 GLU A CA 1
ATOM 977 C C . GLU A 1 130 ? -7.754 3.593 12.851 1.00 95.44 130 GLU A C 1
ATOM 979 O O . GLU A 1 130 ? -8.549 3.284 13.740 1.00 95.44 130 GLU A O 1
ATOM 984 N N . LYS A 1 131 ? -6.587 2.952 12.707 1.00 94.81 131 LYS A N 1
ATOM 985 C CA . LYS A 1 131 ? -6.148 1.864 13.595 1.00 94.81 131 LYS A CA 1
ATOM 986 C C . LYS A 1 131 ? -5.521 2.354 14.901 1.00 94.81 131 LYS A C 1
ATOM 988 O O . LYS A 1 131 ? -5.173 1.513 15.728 1.00 94.81 131 LYS A O 1
ATOM 993 N N . LYS A 1 132 ? -5.358 3.669 15.096 1.00 95.38 132 LYS A N 1
ATOM 994 C CA . LYS A 1 132 ? -4.583 4.257 16.205 1.00 95.38 132 LYS A CA 1
ATOM 995 C C . LYS A 1 132 ? -3.162 3.677 16.293 1.00 95.38 132 LYS A C 1
ATOM 997 O O . LYS A 1 132 ? -2.633 3.457 17.379 1.00 95.38 132 LYS A O 1
ATOM 1002 N N . MET A 1 133 ? -2.565 3.391 15.138 1.00 94.75 133 MET A N 1
ATOM 1003 C CA . MET A 1 133 ? -1.197 2.890 15.011 1.00 94.75 133 MET A CA 1
ATOM 1004 C C . MET A 1 133 ? -0.266 4.019 14.584 1.00 94.75 133 MET A C 1
ATOM 1006 O O . MET A 1 133 ? -0.682 4.976 13.932 1.00 94.75 133 MET A O 1
ATOM 1010 N N . ASN A 1 134 ? 1.022 3.894 14.901 1.00 95.12 134 ASN A N 1
ATOM 1011 C CA . ASN A 1 134 ? 2.004 4.821 14.358 1.00 95.12 134 ASN A CA 1
ATOM 1012 C C . ASN A 1 134 ? 2.131 4.606 12.837 1.00 95.12 134 ASN A C 1
ATOM 1014 O O . ASN A 1 134 ? 2.138 3.468 12.362 1.00 95.12 134 ASN A O 1
ATOM 1018 N N . ARG A 1 135 ? 2.273 5.693 12.068 1.00 93.88 135 ARG A N 1
ATOM 1019 C CA . ARG A 1 135 ? 2.472 5.636 10.611 1.00 93.88 135 ARG A CA 1
ATOM 1020 C C . ARG A 1 135 ? 3.612 4.693 10.218 1.00 93.88 135 ARG A C 1
ATOM 1022 O O . ARG A 1 135 ? 3.451 3.901 9.295 1.00 93.88 135 ARG A O 1
ATOM 1029 N N . THR A 1 136 ? 4.725 4.738 10.947 1.00 94.19 136 THR A N 1
ATOM 1030 C CA . THR A 1 136 ? 5.883 3.867 10.727 1.00 94.19 136 THR A CA 1
ATOM 1031 C C . THR A 1 136 ? 5.510 2.394 10.876 1.00 94.19 136 THR A C 1
ATOM 1033 O O . THR A 1 136 ? 5.851 1.604 10.010 1.00 94.19 136 THR A O 1
ATOM 1036 N N . GLN A 1 137 ? 4.695 2.023 11.871 1.00 95.88 137 GLN A N 1
ATOM 1037 C CA . GLN A 1 137 ? 4.254 0.631 12.053 1.00 95.88 137 GLN A CA 1
ATOM 1038 C C . GLN A 1 137 ? 3.404 0.124 10.881 1.00 95.88 137 GLN A C 1
ATOM 1040 O O . GLN A 1 137 ? 3.490 -1.047 10.515 1.00 95.88 137 GLN A O 1
ATOM 1045 N N . VAL A 1 138 ? 2.574 0.991 10.291 1.00 96.56 138 VAL A N 1
ATOM 1046 C CA . VAL A 1 138 ? 1.788 0.640 9.100 1.00 96.56 138 VAL A CA 1
ATOM 1047 C C . VAL A 1 138 ? 2.696 0.466 7.886 1.00 96.56 138 VAL A C 1
ATOM 1049 O O . VAL A 1 138 ? 2.531 -0.501 7.144 1.00 96.56 138 VAL A O 1
ATOM 1052 N N . PHE A 1 139 ? 3.677 1.350 7.697 1.00 96.00 139 PHE A N 1
ATOM 1053 C CA . PHE A 1 139 ? 4.657 1.209 6.618 1.00 96.00 139 PHE A CA 1
ATOM 1054 C C . PHE A 1 139 ? 5.488 -0.062 6.790 1.00 96.00 139 PHE A C 1
ATOM 1056 O O . PHE A 1 139 ? 5.604 -0.831 5.841 1.00 96.00 139 PHE A O 1
ATOM 1063 N N . ASP A 1 140 ? 5.959 -0.349 8.001 1.00 95.94 140 ASP A N 1
ATOM 1064 C CA . ASP A 1 140 ? 6.686 -1.576 8.321 1.00 95.94 140 ASP A CA 1
ATOM 1065 C C . ASP A 1 140 ? 5.842 -2.822 8.033 1.00 95.94 140 ASP A C 1
ATOM 1067 O O . ASP A 1 140 ? 6.343 -3.796 7.477 1.00 95.94 140 ASP A O 1
ATOM 1071 N N . ALA A 1 141 ? 4.544 -2.802 8.354 1.00 97.19 141 ALA A N 1
ATOM 1072 C CA . ALA A 1 141 ? 3.636 -3.905 8.043 1.00 97.19 141 ALA A CA 1
ATOM 1073 C C . ALA A 1 141 ? 3.514 -4.155 6.530 1.00 97.19 141 ALA A C 1
ATOM 1075 O O . ALA A 1 141 ? 3.500 -5.305 6.093 1.00 97.19 141 ALA A O 1
ATOM 1076 N N . VAL A 1 142 ? 3.474 -3.093 5.723 1.00 97.44 142 VAL A N 1
ATOM 1077 C CA . VAL A 1 142 ? 3.476 -3.196 4.256 1.00 97.44 142 VAL A CA 1
ATOM 1078 C C . VAL A 1 142 ? 4.839 -3.670 3.743 1.00 97.44 142 VAL A C 1
ATOM 1080 O O . VAL A 1 142 ? 4.904 -4.534 2.873 1.00 97.44 142 VAL A O 1
ATOM 1083 N N . LEU A 1 143 ? 5.937 -3.167 4.306 1.00 96.31 143 LEU A N 1
ATOM 1084 C CA . LEU A 1 143 ? 7.300 -3.520 3.905 1.00 96.31 143 LEU A CA 1
ATOM 1085 C C . LEU A 1 143 ? 7.691 -4.946 4.277 1.00 96.31 143 LEU A C 1
ATOM 1087 O O . LEU A 1 143 ? 8.520 -5.528 3.585 1.00 96.31 143 LEU A O 1
ATOM 1091 N N . LYS A 1 144 ? 7.059 -5.544 5.292 1.00 96.69 144 LYS A N 1
ATOM 1092 C CA . LYS A 1 144 ? 7.184 -6.980 5.588 1.00 96.69 144 LYS A CA 1
ATOM 1093 C C . LYS A 1 144 ? 6.713 -7.871 4.437 1.00 96.69 144 LYS A C 1
ATOM 1095 O O . LYS A 1 144 ? 7.142 -9.016 4.364 1.00 96.69 144 LYS A O 1
ATOM 1100 N N . LEU A 1 145 ? 5.873 -7.365 3.526 1.00 95.19 145 LEU A N 1
ATOM 1101 C CA . LEU A 1 145 ? 5.534 -8.079 2.290 1.00 95.19 145 LEU A CA 1
ATOM 1102 C C . LEU A 1 145 ? 6.730 -8.133 1.332 1.00 95.19 145 LEU A C 1
ATOM 1104 O O . LEU A 1 145 ? 6.895 -9.110 0.613 1.00 95.19 145 LEU A O 1
ATOM 1108 N N . ASN A 1 146 ? 7.594 -7.119 1.364 1.00 93.44 146 ASN A N 1
ATOM 1109 C CA . ASN A 1 146 ? 8.838 -7.042 0.607 1.00 93.44 146 ASN A CA 1
ATOM 1110 C C . ASN A 1 146 ? 9.994 -7.690 1.390 1.00 93.44 146 ASN A C 1
ATOM 1112 O O . ASN A 1 146 ? 10.936 -7.020 1.820 1.00 93.44 146 ASN A O 1
ATOM 1116 N N . ILE A 1 147 ? 9.891 -9.008 1.578 1.00 88.81 147 ILE A N 1
ATOM 1117 C CA . ILE A 1 147 ? 10.823 -9.833 2.372 1.00 88.81 147 ILE A CA 1
ATOM 1118 C C . ILE A 1 147 ? 12.262 -9.729 1.839 1.00 88.81 147 ILE A C 1
ATOM 1120 O O . ILE A 1 147 ? 13.224 -9.739 2.600 1.00 88.81 147 ILE A O 1
ATOM 1124 N N . GLU A 1 148 ? 12.406 -9.578 0.524 1.00 87.81 148 GLU A N 1
ATOM 1125 C CA . GLU A 1 148 ? 13.693 -9.490 -0.173 1.00 87.81 148 GLU A CA 1
ATOM 1126 C C . GLU A 1 148 ? 14.301 -8.076 -0.171 1.00 87.81 148 GLU A C 1
ATOM 1128 O O . GLU A 1 148 ? 15.368 -7.868 -0.743 1.00 87.81 148 GLU A O 1
ATOM 1133 N N . ASN A 1 149 ? 13.634 -7.089 0.441 1.00 84.88 149 ASN A N 1
ATOM 1134 C CA . ASN A 1 149 ? 14.053 -5.684 0.460 1.00 84.88 149 ASN A CA 1
ATOM 1135 C C . ASN A 1 149 ? 14.306 -5.090 -0.945 1.00 84.88 149 ASN A C 1
ATOM 1137 O O . ASN A 1 149 ? 15.170 -4.229 -1.116 1.00 84.88 149 ASN A O 1
ATOM 1141 N N . ARG A 1 150 ? 13.551 -5.528 -1.960 1.00 85.50 150 ARG A N 1
ATOM 1142 C CA . ARG A 1 150 ? 13.679 -5.053 -3.346 1.00 85.50 150 ARG A CA 1
ATOM 1143 C C . ARG A 1 150 ? 13.286 -3.581 -3.453 1.00 85.50 150 ARG A C 1
ATOM 1145 O O . ARG A 1 150 ? 12.312 -3.142 -2.843 1.00 85.50 150 ARG A O 1
ATOM 1152 N N . ILE A 1 151 ? 14.016 -2.841 -4.273 1.00 85.44 151 ILE A N 1
ATOM 1153 C CA . ILE A 1 151 ? 13.699 -1.461 -4.647 1.00 85.44 151 ILE A CA 1
ATOM 1154 C C . ILE A 1 151 ? 13.176 -1.448 -6.081 1.00 85.44 151 ILE A C 1
ATOM 1156 O O . ILE A 1 151 ? 13.705 -2.162 -6.931 1.00 85.44 151 ILE A O 1
ATOM 1160 N N . CYS A 1 152 ? 12.141 -0.656 -6.354 1.00 72.81 152 CYS A N 1
ATOM 1161 C CA . CYS A 1 152 ? 11.664 -0.466 -7.720 1.00 72.81 152 CYS A CA 1
ATOM 1162 C C . CYS A 1 152 ? 12.476 0.647 -8.385 1.00 72.81 152 CYS A C 1
ATOM 1164 O O . CYS A 1 152 ? 12.621 1.731 -7.820 1.00 72.81 152 CYS A O 1
ATOM 1166 N N . VAL A 1 153 ? 12.984 0.397 -9.592 1.00 68.31 153 VAL A N 1
ATOM 1167 C CA . VAL A 1 153 ? 13.553 1.448 -10.443 1.00 68.31 153 VAL A CA 1
ATOM 1168 C C . VAL A 1 153 ? 12.446 1.903 -11.388 1.00 68.31 153 VAL A C 1
ATOM 1170 O O . VAL A 1 153 ? 12.219 1.298 -12.436 1.00 68.31 153 VAL A O 1
ATOM 1173 N N . HIS A 1 154 ? 11.695 2.923 -10.978 1.00 57.25 154 HIS A N 1
ATOM 1174 C CA . HIS A 1 154 ? 10.697 3.561 -11.833 1.00 57.25 154 HIS A CA 1
ATOM 1175 C C . HIS A 1 154 ? 11.362 4.672 -12.652 1.00 57.25 154 HIS A C 1
ATOM 1177 O O . HIS A 1 154 ? 11.941 5.597 -12.077 1.00 57.25 154 HIS A O 1
ATOM 1183 N N . HIS A 1 155 ? 11.267 4.596 -13.980 1.00 55.03 155 HIS A N 1
ATOM 1184 C CA . HIS A 1 155 ? 11.500 5.752 -14.843 1.00 55.03 155 HIS A CA 1
ATOM 1185 C C . HIS A 1 155 ? 10.179 6.516 -14.944 1.00 55.03 155 HIS A C 1
ATOM 1187 O O . HIS A 1 155 ? 9.221 6.023 -15.534 1.00 55.03 155 HIS A O 1
ATOM 1193 N N . SER A 1 156 ? 10.112 7.659 -14.261 1.00 53.12 156 SER A N 1
ATOM 1194 C CA . SER A 1 156 ? 9.043 8.657 -14.407 1.00 53.12 156 SER A CA 1
ATOM 1195 C C . SER A 1 156 ? 9.037 9.268 -15.799 1.00 53.12 156 SER A C 1
ATOM 1197 O O . SER A 1 156 ? 10.159 9.550 -16.279 1.00 53.12 156 SER A O 1
#

InterPro domains:
  IPR008907 Tubulin polymerization-promoting protein [PF05517] (66-143)
  IPR011992 EF-hand domain pair [SSF47473] (45-146)

Organism: NCBI:txid63592

Radius of gyration: 21.45 Å; chains: 1; bounding box: 49×54×71 Å

Sequence (156 aa):
MHAAVDNSSSPPTSASSASPSAKSAAKSWSDKWKQLSKDEVILERRLEAVYVSFSKFNKWDGAQMITSQSCDGMAASRFLRLCKSAGLLTGNITAGRINYLFNKNLDVKTSSVLMTFAQFVCALAAVAEEKKMNRTQVFDAVLKLNIENRICVHHS

Foldseek 3Di:
DDDDDDDDDDDDDDDPPPDPDPVVVLVVPVVCVVPDDPVVVLLLQLLVLLQQCLQVPLADDVVVQPDADDHPARALSSQLSLCVQLVLCDDPQHSVNLSVLLVVLDDPVVPDNGHDSSSSLVSLVVSCVVVVHDSVSSSVSSSVSVVVSGGHDYDD

pLDDT: mean 83.24, std 17.42, range [44.75, 98.31]

Secondary structure (DSSP, 8-state):
---------PPP------PPPHHHHHHHHHHGGGG--HHHHHHHHHHHHHHHHHHHHSS--TGGGGS------B-HHHHHHHHHHTT-S-TT--HHHHHHHHHHHS-GGGT-SSB-HHHHHHHHHHHHHHHT--HHHHHHHHHTT-TT--------